Protein AF-X1EGT0-F1 (afdb_monomer_lite)

pLDDT: mean 73.25, std 14.91, range [36.34, 92.44]

Organism: NCBI:txid412755

Foldseek 3Di:
DDDDDPPPPDDDDPDDDDPVVLVVLCPDPVNVVSVCVVPPPCLVCLVVVLVVVLVQQVVQVVVVVVVVVVVVPDDDQDPVSVVVCCVCVPPVNDDPVPPVDDDDPDDDDDDPDPCPRFDSVQDDVVGDTPDPRD

Radius of gyration: 26.93 Å; chains: 1; bounding box: 44×46×89 Å

Secondary structure (DSSP, 8-state):
-------------S-----HHHHHHHH-GGGHHHHHHHT--GGGGHHHHHHHHHHHHHHHHHHHHHHHHHHHTS----HHHHHHHHHHS-TTS--TTGGG-PPPS--------------GGG-BTTB--S-TT-

Structure (mmCIF, N/CA/C/O backbone):
data_AF-X1EGT0-F1
#
_entry.id   AF-X1EGT0-F1
#
loop_
_atom_site.group_PDB
_atom_site.id
_atom_site.type_symbol
_atom_site.label_atom_id
_atom_site.label_alt_id
_atom_site.label_comp_id
_atom_site.label_asym_id
_atom_site.label_entity_id
_atom_site.label_seq_id
_atom_site.pdbx_PDB_ins_code
_atom_site.Cartn_x
_atom_site.Cartn_y
_atom_site.Cartn_z
_atom_site.occupancy
_atom_site.B_iso_or_equiv
_atom_site.auth_seq_id
_atom_site.auth_comp_id
_atom_site.auth_asym_id
_atom_site.auth_atom_id
_atom_site.pdbx_PDB_model_num
ATOM 1 N N . MET A 1 1 ? -17.445 -15.462 -54.581 1.00 36.34 1 MET A N 1
ATOM 2 C CA . MET A 1 1 ? -16.711 -15.613 -53.309 1.00 36.34 1 MET A CA 1
ATOM 3 C C . MET A 1 1 ? -15.570 -14.611 -53.326 1.00 36.34 1 MET A C 1
ATOM 5 O O . MET A 1 1 ? -14.667 -14.775 -54.132 1.00 36.34 1 MET A O 1
ATOM 9 N N . LEU A 1 2 ? -15.664 -13.536 -52.543 1.00 38.38 2 LEU A N 1
ATOM 10 C CA . LEU A 1 2 ? -14.593 -12.550 -52.377 1.00 38.38 2 LEU A CA 1
ATOM 11 C C . LEU A 1 2 ? -14.169 -12.605 -50.910 1.00 38.38 2 LEU A C 1
ATOM 13 O O . LEU A 1 2 ? -14.966 -12.292 -50.029 1.00 38.38 2 LEU A O 1
ATOM 17 N N . ASN A 1 3 ? -12.946 -13.078 -50.673 1.00 46.59 3 ASN A N 1
ATOM 18 C CA . ASN A 1 3 ? -12.313 -13.081 -49.360 1.00 46.59 3 ASN A CA 1
ATOM 19 C C . ASN A 1 3 ? -12.063 -11.631 -48.942 1.00 46.59 3 ASN A C 1
ATOM 21 O O . ASN A 1 3 ? -11.226 -10.950 -49.533 1.00 46.59 3 ASN A O 1
ATOM 25 N N . ALA A 1 4 ? -12.793 -11.167 -47.931 1.00 47.31 4 ALA A N 1
ATOM 26 C CA . ALA A 1 4 ? -12.459 -9.940 -47.233 1.00 47.31 4 ALA A CA 1
ATOM 27 C C . ALA A 1 4 ? -11.178 -10.191 -46.424 1.00 47.31 4 ALA A C 1
ATOM 29 O O . ALA A 1 4 ? -11.155 -11.021 -45.517 1.00 47.31 4 ALA A O 1
ATOM 30 N N . LEU A 1 5 ? -10.102 -9.500 -46.794 1.00 49.81 5 LEU A N 1
ATOM 31 C CA . LEU A 1 5 ? -8.906 -9.369 -45.973 1.00 49.81 5 LEU A CA 1
ATOM 32 C C . LEU A 1 5 ? -9.317 -8.646 -44.684 1.00 49.81 5 LEU A C 1
ATOM 34 O O . LEU A 1 5 ? -9.531 -7.436 -44.696 1.00 49.81 5 LEU A O 1
ATOM 38 N N . SER A 1 6 ? -9.470 -9.398 -43.592 1.00 53.59 6 SER A N 1
ATOM 39 C CA . SER A 1 6 ? -9.573 -8.836 -42.243 1.00 53.59 6 SER A CA 1
ATOM 40 C C . SER A 1 6 ? -8.197 -8.307 -41.855 1.00 53.59 6 SER A C 1
ATOM 42 O O . SER A 1 6 ? -7.401 -8.994 -41.223 1.00 53.59 6 SER A O 1
ATOM 44 N N . THR A 1 7 ? -7.859 -7.114 -42.329 1.00 58.94 7 THR A N 1
ATOM 45 C CA . THR A 1 7 ? -6.779 -6.331 -41.736 1.00 58.94 7 THR A CA 1
ATOM 46 C C . THR A 1 7 ? -7.300 -5.799 -40.412 1.00 58.94 7 THR A C 1
ATOM 48 O O . THR A 1 7 ? -8.089 -4.854 -40.395 1.00 58.94 7 THR A O 1
ATOM 51 N N . ASP A 1 8 ? -6.884 -6.431 -39.318 1.00 59.09 8 ASP A N 1
ATOM 52 C CA . ASP A 1 8 ? -7.091 -5.931 -37.963 1.00 59.09 8 ASP A CA 1
ATOM 53 C C . ASP A 1 8 ? -6.345 -4.596 -37.836 1.00 59.09 8 ASP A C 1
ATOM 55 O O . ASP A 1 8 ? -5.136 -4.540 -37.604 1.00 59.09 8 ASP A O 1
ATOM 59 N N . PHE A 1 9 ? -7.052 -3.493 -38.081 1.00 59.19 9 PHE A N 1
ATOM 60 C CA . PHE A 1 9 ? -6.509 -2.156 -37.889 1.00 59.19 9 PHE A CA 1
ATOM 61 C C . PHE A 1 9 ? -6.320 -1.927 -36.389 1.00 59.19 9 PHE A C 1
ATOM 63 O O . PHE A 1 9 ? -7.275 -1.659 -35.661 1.00 59.19 9 PHE A O 1
ATOM 70 N N . VAL A 1 10 ? -5.075 -2.044 -35.926 1.00 73.44 10 VAL A N 1
ATOM 71 C CA . VAL A 1 10 ? -4.688 -1.674 -34.563 1.00 73.4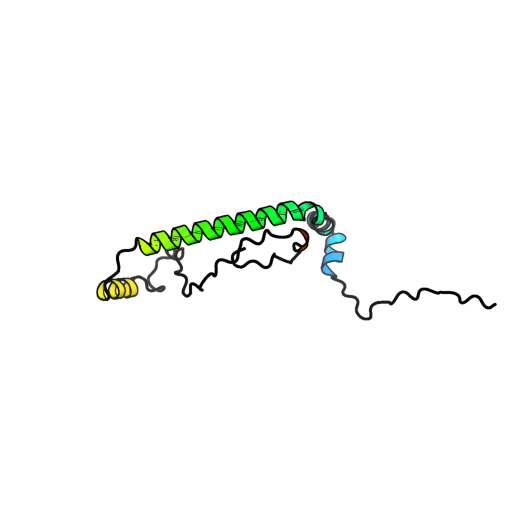4 10 VAL A CA 1
ATOM 72 C C . VAL A 1 10 ? -4.927 -0.173 -34.402 1.00 73.44 10 VAL A C 1
ATOM 74 O O . VAL A 1 10 ? -4.293 0.644 -35.071 1.00 73.44 10 VAL A O 1
ATOM 77 N N . GLN A 1 11 ? -5.870 0.198 -33.537 1.00 76.12 11 GLN A N 1
ATOM 78 C CA . GLN A 1 11 ? -6.129 1.595 -33.214 1.00 76.12 11 GLN A CA 1
ATOM 79 C C . GLN A 1 11 ? -4.904 2.185 -32.506 1.00 76.12 11 GLN A C 1
ATOM 81 O O . GLN A 1 11 ? -4.564 1.785 -31.394 1.00 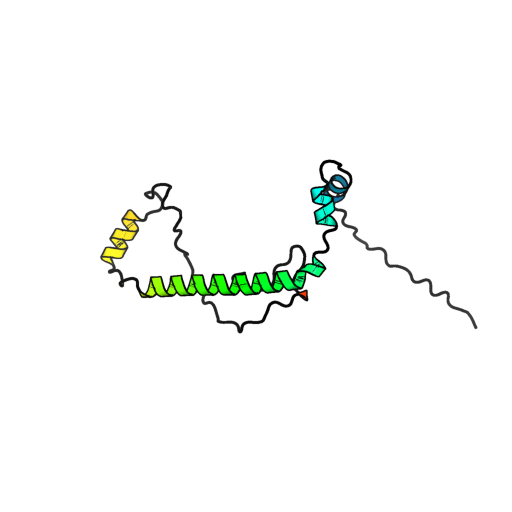76.12 11 GLN A O 1
ATOM 86 N N . ILE A 1 12 ? -4.251 3.150 -33.152 1.00 75.88 12 ILE A N 1
ATOM 87 C CA . ILE 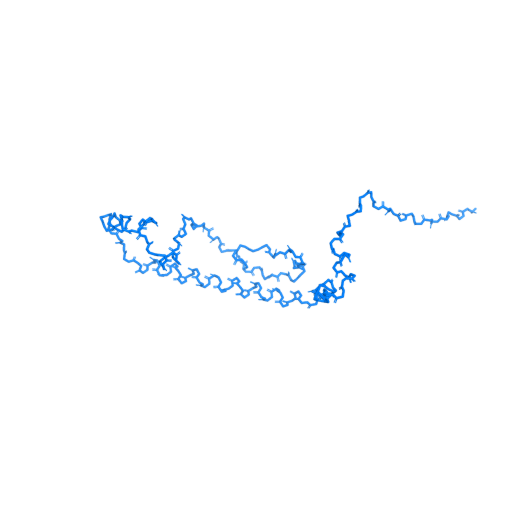A 1 12 ? -3.144 3.903 -32.558 1.00 75.88 12 ILE A CA 1
ATOM 88 C C . ILE A 1 12 ? -3.750 4.949 -31.607 1.00 75.88 12 ILE A C 1
ATOM 90 O O . ILE A 1 12 ? -4.663 5.676 -32.017 1.00 75.88 12 ILE A O 1
ATOM 94 N N . PRO A 1 13 ? -3.301 5.032 -30.342 1.00 74.31 13 PRO A N 1
ATOM 95 C CA . PRO A 1 13 ? -3.845 5.989 -29.388 1.00 74.31 13 PRO A CA 1
ATOM 96 C C . PRO A 1 13 ? -3.587 7.428 -29.849 1.00 74.31 13 PRO A C 1
ATOM 98 O O . PRO A 1 13 ? -2.498 7.769 -30.302 1.00 74.31 13 PRO A O 1
ATOM 101 N N . LEU A 1 14 ? -4.603 8.284 -29.707 1.00 80.06 14 LEU A N 1
ATOM 102 C CA . LEU A 1 14 ? -4.535 9.697 -30.099 1.00 80.06 14 LEU A CA 1
ATOM 103 C C . LEU A 1 14 ? -3.577 10.513 -29.213 1.00 80.06 14 LEU A C 1
ATOM 105 O O . LEU A 1 14 ? -3.027 11.517 -29.657 1.00 80.06 14 LEU A O 1
ATOM 109 N N . ILE A 1 15 ? -3.385 10.089 -27.961 1.00 79.62 15 ILE A N 1
ATOM 110 C CA . ILE A 1 15 ? -2.484 10.714 -26.990 1.00 79.62 15 ILE A CA 1
ATOM 111 C C . ILE A 1 15 ? -1.565 9.623 -26.444 1.00 79.62 15 ILE A C 1
ATOM 113 O O . ILE A 1 15 ? -2.037 8.603 -25.946 1.00 79.62 15 ILE A O 1
ATOM 117 N N . HIS A 1 16 ? -0.259 9.861 -26.535 1.00 76.94 16 HIS A N 1
ATOM 118 C CA . HIS A 1 16 ? 0.786 9.001 -25.993 1.00 76.94 16 HIS A CA 1
ATOM 119 C C . HIS A 1 16 ? 1.563 9.801 -24.947 1.00 76.94 16 HIS A C 1
ATOM 121 O O . HIS A 1 16 ? 2.203 10.800 -25.278 1.00 76.94 16 HIS A O 1
ATOM 127 N N . ILE A 1 17 ? 1.450 9.397 -23.685 1.00 76.25 17 ILE A N 1
ATOM 128 C CA . ILE A 1 17 ? 2.172 10.019 -22.574 1.00 76.25 17 ILE A CA 1
ATOM 129 C C . ILE A 1 17 ? 3.509 9.292 -22.446 1.00 76.25 17 ILE A C 1
ATOM 131 O O . ILE A 1 17 ? 3.541 8.065 -22.412 1.00 76.25 17 ILE A O 1
ATOM 135 N N . VAL A 1 18 ? 4.599 10.059 -22.428 1.00 76.06 18 VAL A N 1
ATOM 136 C CA . VAL A 1 18 ? 5.958 9.546 -22.238 1.00 76.06 18 VAL A CA 1
ATOM 137 C C . VAL A 1 18 ? 6.578 10.279 -21.068 1.00 76.06 18 VAL A C 1
ATOM 139 O O . VAL A 1 18 ? 6.849 11.480 -21.165 1.00 76.06 18 VAL A O 1
ATOM 142 N N . ASP A 1 19 ? 6.848 9.541 -20.003 1.00 83.31 19 ASP A N 1
ATOM 143 C CA . ASP A 1 19 ? 7.560 10.047 -18.841 1.00 83.31 19 ASP A CA 1
ATOM 144 C C . ASP A 1 19 ? 9.061 10.036 -19.152 1.00 83.31 19 ASP A C 1
ATOM 146 O O . ASP A 1 19 ? 9.751 9.024 -19.057 1.00 83.31 19 ASP A O 1
ATOM 150 N N . LYS A 1 20 ? 9.569 11.177 -19.635 1.00 83.69 20 LYS A N 1
ATOM 151 C CA . LYS A 1 20 ? 10.974 11.313 -20.062 1.00 83.69 20 LYS A CA 1
ATOM 152 C C . LYS A 1 20 ? 11.962 11.043 -18.932 1.00 83.69 20 LYS A C 1
ATOM 154 O O . LYS A 1 20 ? 13.057 10.559 -19.201 1.00 83.69 20 LYS A O 1
ATOM 159 N N . ASP A 1 21 ? 11.571 11.356 -17.703 1.00 85.62 21 ASP A N 1
ATOM 160 C CA . ASP A 1 21 ? 12.403 11.141 -16.524 1.00 85.62 21 ASP A CA 1
ATOM 161 C C . ASP A 1 21 ? 12.656 9.645 -16.303 1.00 85.62 21 ASP A C 1
ATOM 163 O O . ASP A 1 21 ? 13.790 9.260 -16.030 1.00 85.62 21 ASP A O 1
ATOM 167 N N . ASP A 1 22 ? 11.658 8.790 -16.545 1.00 87.12 22 ASP A N 1
ATOM 168 C CA . ASP A 1 22 ? 11.804 7.336 -16.442 1.00 87.12 22 ASP A CA 1
ATOM 169 C C . ASP A 1 22 ? 12.814 6.800 -17.462 1.00 87.12 22 ASP A C 1
ATOM 171 O O . ASP A 1 22 ? 13.636 5.949 -17.131 1.00 87.12 22 ASP A O 1
ATOM 175 N N . ILE A 1 23 ? 12.802 7.328 -18.692 1.00 86.69 23 ILE A N 1
ATOM 176 C CA . ILE A 1 23 ? 13.767 6.950 -19.738 1.00 86.69 23 ILE A CA 1
ATOM 177 C C . ILE A 1 23 ? 15.185 7.334 -19.307 1.00 86.69 23 ILE A C 1
ATOM 179 O O . ILE A 1 23 ? 16.096 6.512 -19.363 1.00 86.69 23 ILE A O 1
ATOM 183 N N . ILE A 1 24 ? 15.362 8.568 -18.830 1.00 89.38 24 ILE A N 1
ATOM 184 C CA . ILE A 1 24 ? 16.662 9.068 -18.368 1.00 89.38 24 ILE A CA 1
ATOM 185 C C . ILE A 1 24 ? 17.174 8.231 -17.187 1.00 89.38 24 ILE A C 1
ATOM 187 O O . ILE A 1 24 ? 18.361 7.913 -17.122 1.00 89.38 24 ILE A O 1
ATOM 191 N N . LEU A 1 25 ? 16.291 7.858 -16.258 1.00 89.62 25 LEU A N 1
ATOM 192 C CA . LEU A 1 25 ? 16.641 7.032 -15.106 1.00 89.62 25 LEU A CA 1
ATOM 193 C C . LEU A 1 25 ? 16.949 5.580 -15.495 1.00 89.62 25 LEU A C 1
ATOM 195 O O . LEU A 1 25 ? 17.839 4.988 -14.897 1.00 89.62 25 LEU A O 1
ATOM 199 N N . LEU A 1 26 ? 16.280 5.007 -16.498 1.00 89.94 26 LEU A N 1
ATOM 200 C CA . LEU A 1 26 ? 16.572 3.649 -16.981 1.00 89.94 26 LEU A CA 1
ATOM 201 C C . LEU A 1 26 ? 17.893 3.559 -17.753 1.00 89.94 26 LEU A C 1
ATOM 203 O O . LEU A 1 26 ? 18.551 2.522 -17.716 1.00 89.94 26 LEU A O 1
ATOM 207 N N . GLU A 1 27 ? 18.286 4.627 -18.445 1.00 89.06 27 GLU A N 1
ATOM 208 C CA . GLU A 1 27 ? 19.544 4.689 -19.199 1.00 89.06 27 GLU A CA 1
ATOM 209 C C . GLU A 1 27 ? 20.752 5.075 -18.327 1.00 89.06 27 GLU A C 1
ATOM 211 O O . GLU A 1 27 ? 21.901 4.897 -18.741 1.00 89.06 27 GLU A O 1
ATOM 216 N N . SER A 1 28 ? 20.518 5.597 -17.118 1.00 89.56 28 SER A N 1
ATOM 217 C CA . SER A 1 28 ? 21.582 6.047 -16.224 1.00 89.56 28 SER A CA 1
ATOM 218 C C . SER A 1 28 ? 22.242 4.875 -15.477 1.00 89.56 28 SER A C 1
ATOM 220 O O . SER A 1 28 ? 21.565 4.168 -14.725 1.00 89.56 28 SER A O 1
ATOM 222 N N . PRO A 1 29 ? 23.573 4.695 -15.584 1.00 85.31 29 PRO A N 1
ATOM 223 C CA . PRO A 1 29 ? 24.289 3.641 -14.862 1.00 85.31 29 PRO A CA 1
ATOM 224 C C . PRO A 1 29 ? 24.270 3.843 -13.339 1.00 85.31 29 PRO A C 1
ATOM 226 O O . PRO A 1 29 ? 24.366 2.876 -12.590 1.00 85.31 29 PRO A O 1
ATOM 229 N N . ASP A 1 30 ? 24.083 5.080 -12.868 1.00 90.00 30 ASP A N 1
ATOM 230 C CA . ASP A 1 30 ? 24.018 5.403 -11.437 1.00 90.00 30 ASP A CA 1
ATOM 231 C C . ASP A 1 30 ? 22.617 5.159 -10.832 1.00 90.00 30 ASP A C 1
ATOM 233 O O . ASP A 1 30 ? 22.401 5.349 -9.632 1.00 90.00 30 ASP A O 1
ATOM 237 N N . ALA A 1 31 ? 21.643 4.738 -11.649 1.00 89.12 31 ALA A N 1
ATOM 238 C CA . ALA A 1 31 ? 20.244 4.560 -11.263 1.00 89.12 31 ALA A CA 1
ATOM 239 C C . ALA A 1 31 ? 19.774 3.094 -11.321 1.00 89.12 31 ALA A C 1
ATOM 241 O O . ALA A 1 31 ? 18.595 2.821 -11.545 1.00 89.12 31 ALA A O 1
ATOM 242 N N . GLU A 1 32 ? 20.656 2.127 -11.035 1.00 89.06 32 GLU A N 1
ATOM 243 C CA . GLU A 1 32 ? 20.281 0.700 -10.958 1.00 89.06 32 GLU A CA 1
ATOM 244 C C . GLU A 1 32 ? 19.094 0.437 -10.012 1.00 89.06 32 GLU A C 1
ATOM 246 O O . GLU A 1 32 ? 18.245 -0.412 -10.289 1.00 89.06 32 GLU A O 1
ATOM 251 N N . TRP A 1 33 ? 18.989 1.201 -8.919 1.00 92.44 33 TRP A N 1
ATOM 252 C CA . TRP A 1 33 ? 17.858 1.129 -7.990 1.00 92.44 33 TRP A CA 1
ATOM 253 C C . TRP A 1 33 ? 16.514 1.397 -8.685 1.00 92.44 33 TRP A C 1
ATOM 255 O O . TRP A 1 33 ? 15.518 0.753 -8.355 1.00 92.44 33 TRP A O 1
ATOM 265 N N . PHE A 1 34 ? 16.479 2.311 -9.661 1.00 92.19 34 PHE A N 1
ATOM 266 C CA . PHE A 1 34 ? 15.271 2.640 -10.409 1.00 92.19 34 PHE A CA 1
ATOM 267 C C . PHE A 1 34 ? 14.903 1.503 -11.350 1.00 92.19 34 PHE A C 1
ATOM 269 O O . PHE A 1 34 ? 13.748 1.099 -11.387 1.00 92.19 34 PHE A O 1
ATOM 276 N N . ASN A 1 35 ? 15.889 0.919 -12.033 1.00 90.44 35 ASN A N 1
ATOM 277 C CA . ASN A 1 35 ? 15.670 -0.233 -12.903 1.00 90.44 35 ASN A CA 1
ATOM 278 C C . ASN A 1 35 ? 15.035 -1.416 -12.148 1.00 90.44 35 ASN A C 1
ATOM 280 O O . ASN A 1 35 ? 14.101 -2.048 -12.645 1.00 90.44 35 ASN A O 1
ATOM 284 N N . ILE A 1 36 ? 15.497 -1.673 -10.919 1.00 90.31 36 ILE A N 1
ATOM 285 C CA . ILE A 1 36 ? 14.924 -2.699 -10.038 1.00 90.31 36 ILE A CA 1
ATOM 286 C C . ILE A 1 36 ? 13.470 -2.370 -9.685 1.00 90.31 36 ILE A C 1
ATOM 288 O O . ILE A 1 36 ? 12.620 -3.252 -9.759 1.00 90.31 36 ILE A O 1
ATOM 292 N N . LEU A 1 37 ? 13.170 -1.123 -9.309 1.00 89.12 37 LEU A N 1
ATOM 293 C CA . LEU A 1 37 ? 11.811 -0.708 -8.943 1.00 89.12 37 LEU A CA 1
ATOM 294 C C . LEU A 1 37 ? 10.853 -0.705 -10.139 1.00 89.12 37 LEU A C 1
ATOM 296 O O . LEU A 1 37 ? 9.711 -1.139 -10.003 1.00 89.12 37 LEU A O 1
ATOM 300 N N . TYR A 1 38 ? 11.322 -0.249 -11.299 1.00 89.12 38 TYR A N 1
ATOM 301 C CA . TYR A 1 38 ? 10.545 -0.167 -12.531 1.00 89.12 38 TYR A CA 1
ATOM 302 C C . TYR A 1 38 ? 10.079 -1.554 -12.991 1.00 89.12 38 TYR A C 1
ATOM 304 O O . TYR A 1 38 ? 8.926 -1.734 -13.375 1.00 89.12 38 TYR A O 1
ATOM 312 N N . HIS A 1 39 ? 10.949 -2.561 -12.866 1.00 90.94 39 HIS A N 1
ATOM 313 C CA . HIS A 1 39 ? 10.655 -3.951 -13.230 1.00 90.94 39 HIS A CA 1
ATOM 314 C C . HIS A 1 39 ? 10.214 -4.824 -12.048 1.00 90.94 39 HIS A C 1
ATOM 316 O O . HIS A 1 39 ? 10.099 -6.043 -12.189 1.00 90.94 39 HIS A O 1
ATOM 322 N N . PHE A 1 40 ? 9.978 -4.235 -10.876 1.00 89.69 40 PHE A N 1
ATOM 323 C CA . PHE A 1 40 ? 9.627 -4.994 -9.683 1.00 89.69 40 PHE A CA 1
ATOM 324 C C . PHE A 1 40 ? 8.276 -5.714 -9.877 1.00 89.69 40 PHE A C 1
ATOM 326 O O . PHE A 1 40 ? 7.278 -5.046 -10.173 1.00 89.69 40 PHE A O 1
ATOM 333 N N . PRO A 1 41 ? 8.189 -7.046 -9.671 1.00 91.31 41 PRO A N 1
ATOM 334 C CA . PRO A 1 41 ? 6.969 -7.826 -9.897 1.00 91.31 41 PRO A CA 1
ATOM 335 C C . PRO A 1 41 ? 5.977 -7.671 -8.733 1.00 91.31 41 PRO A C 1
ATOM 337 O O . PRO A 1 41 ? 5.595 -8.625 -8.057 1.00 91.31 41 PRO A O 1
ATOM 340 N N . TRP A 1 42 ? 5.543 -6.439 -8.474 1.00 89.12 42 TRP A N 1
ATOM 341 C CA . TRP A 1 42 ? 4.675 -6.077 -7.351 1.00 89.12 42 TRP A CA 1
ATOM 342 C C . TRP A 1 42 ? 3.351 -6.853 -7.318 1.00 89.12 42 TRP A C 1
ATOM 344 O O . TRP A 1 42 ? 2.758 -7.018 -6.251 1.00 89.12 42 TRP A O 1
ATOM 354 N N . GLN A 1 43 ? 2.877 -7.336 -8.468 1.00 90.75 43 GLN A N 1
ATOM 355 C CA . GLN A 1 43 ? 1.653 -8.122 -8.593 1.00 90.75 43 GLN A CA 1
ATOM 356 C C . GLN A 1 43 ? 1.724 -9.414 -7.770 1.00 90.75 43 GLN A C 1
ATOM 358 O O . GLN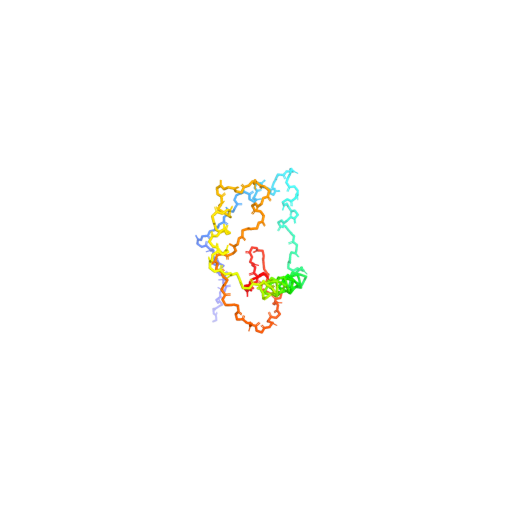 A 1 43 ? 0.725 -9.802 -7.166 1.00 90.75 43 GLN A O 1
ATOM 363 N N . GLU A 1 44 ? 2.904 -10.031 -7.685 1.00 92.31 44 GLU A N 1
ATOM 364 C CA . GLU A 1 44 ? 3.137 -11.244 -6.891 1.00 92.31 44 GLU A CA 1
ATOM 365 C C . GLU A 1 44 ? 3.015 -10.979 -5.384 1.00 92.31 44 GLU A C 1
ATOM 367 O O . GLU A 1 44 ? 2.714 -11.882 -4.604 1.00 92.31 44 GLU A O 1
ATOM 372 N N . TYR A 1 45 ? 3.170 -9.718 -4.971 1.00 90.62 45 TYR A N 1
ATOM 373 C CA . TYR A 1 45 ? 3.130 -9.296 -3.57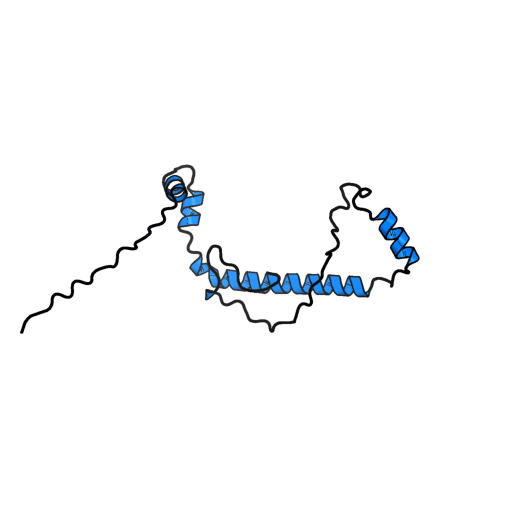4 1.00 90.62 45 TYR A CA 1
ATOM 374 C C . TYR A 1 45 ? 1.773 -8.740 -3.131 1.00 90.62 45 TYR A C 1
ATOM 376 O O . TYR A 1 45 ? 1.627 -8.319 -1.981 1.00 90.62 45 TYR A O 1
ATOM 384 N N . ARG A 1 46 ? 0.751 -8.750 -3.997 1.00 89.56 46 ARG A N 1
ATOM 385 C CA . ARG A 1 46 ? -0.584 -8.215 -3.669 1.00 89.56 46 ARG A CA 1
ATOM 386 C C . ARG A 1 46 ? -1.225 -8.899 -2.463 1.00 89.56 46 ARG A C 1
ATOM 388 O O . ARG A 1 46 ? -1.873 -8.232 -1.662 1.00 89.56 46 ARG A O 1
ATOM 395 N N . SER A 1 47 ? -1.033 -10.208 -2.308 1.00 90.25 47 SER A N 1
ATOM 396 C CA . SER A 1 47 ? -1.537 -10.965 -1.154 1.00 90.25 47 SER A CA 1
ATOM 397 C C . SER A 1 47 ? -0.933 -10.459 0.158 1.00 90.25 47 SER A C 1
ATOM 399 O O . SER A 1 47 ? -1.670 -10.137 1.088 1.00 90.25 47 SER A O 1
ATOM 401 N N . PHE A 1 48 ? 0.390 -10.295 0.199 1.00 90.81 48 PHE A N 1
ATOM 402 C CA . PHE A 1 48 ? 1.099 -9.731 1.348 1.00 90.81 48 PHE A CA 1
ATOM 403 C C . PHE A 1 48 ? 0.692 -8.280 1.614 1.00 90.81 48 PHE A C 1
ATOM 405 O O . PHE A 1 48 ? 0.512 -7.890 2.765 1.00 90.81 48 PHE A O 1
ATOM 412 N N . GLY A 1 49 ? 0.486 -7.488 0.558 1.00 88.44 49 GLY A N 1
ATOM 413 C CA . GLY A 1 49 ? -0.047 -6.133 0.676 1.00 88.44 49 GLY A CA 1
ATOM 414 C C . GLY A 1 49 ? -1.426 -6.111 1.338 1.00 88.44 49 GLY A C 1
ATOM 415 O O . GLY A 1 49 ? -1.664 -5.316 2.243 1.00 88.44 49 GLY A O 1
ATOM 416 N N . ALA A 1 50 ? -2.326 -7.015 0.944 1.00 89.00 50 ALA A N 1
ATOM 417 C CA . ALA A 1 50 ? -3.657 -7.109 1.538 1.00 89.00 50 ALA A CA 1
ATOM 418 C C . ALA A 1 50 ? -3.593 -7.483 3.025 1.00 89.00 50 ALA A C 1
ATOM 420 O O . ALA A 1 50 ? -4.274 -6.867 3.845 1.00 89.00 50 ALA A O 1
ATOM 421 N N . GLU A 1 51 ? -2.729 -8.435 3.388 1.00 89.88 51 GLU A N 1
ATOM 422 C CA . GLU A 1 51 ? -2.489 -8.805 4.786 1.00 89.88 51 GLU A CA 1
ATOM 423 C C . GLU A 1 51 ? -1.912 -7.648 5.604 1.00 89.88 51 GLU A C 1
ATOM 425 O O . GLU A 1 51 ? -2.332 -7.427 6.743 1.00 89.88 51 GLU A O 1
ATOM 430 N N . TYR A 1 52 ? -0.986 -6.886 5.019 1.00 90.44 52 TYR A N 1
ATOM 431 C CA . TYR A 1 52 ? -0.421 -5.695 5.638 1.00 90.44 52 TYR A CA 1
ATOM 432 C C . TYR A 1 52 ? -1.503 -4.658 5.948 1.00 90.44 52 TYR A C 1
ATOM 434 O O . TYR A 1 52 ? -1.599 -4.210 7.091 1.00 90.44 52 TYR A O 1
ATOM 442 N N . TYR A 1 53 ? -2.352 -4.317 4.976 1.00 87.56 53 TYR A N 1
ATOM 443 C CA . TYR A 1 53 ? -3.427 -3.345 5.187 1.00 87.56 53 TYR A CA 1
ATOM 444 C C . TYR A 1 53 ? -4.472 -3.852 6.192 1.00 87.56 53 TYR A C 1
ATOM 446 O O . TYR A 1 53 ? -4.899 -3.110 7.074 1.00 87.56 53 TYR A O 1
ATOM 454 N N . ASP A 1 54 ? -4.818 -5.143 6.165 1.00 87.56 54 ASP A N 1
ATOM 455 C CA . ASP A 1 54 ? -5.690 -5.734 7.186 1.00 87.56 54 ASP A CA 1
ATOM 456 C C . ASP A 1 54 ? -5.073 -5.656 8.600 1.00 87.56 54 ASP A C 1
ATOM 458 O O . ASP A 1 54 ? -5.789 -5.450 9.588 1.00 87.56 54 ASP A O 1
ATOM 462 N N . ALA A 1 55 ? -3.756 -5.837 8.731 1.00 88.50 55 ALA A N 1
ATOM 463 C CA . ALA A 1 55 ? -3.048 -5.713 10.003 1.00 88.50 55 ALA A CA 1
ATOM 464 C C . ALA A 1 55 ? -2.952 -4.253 10.472 1.00 88.50 55 ALA A C 1
ATOM 466 O O . ALA A 1 55 ? -3.172 -3.980 11.657 1.00 88.50 55 ALA A O 1
ATOM 467 N N . LEU A 1 56 ? -2.673 -3.327 9.553 1.00 87.31 56 LEU A N 1
ATOM 468 C CA . LEU A 1 56 ? -2.602 -1.891 9.812 1.00 87.31 56 LEU A CA 1
ATOM 469 C C . LEU A 1 56 ? -3.941 -1.369 10.334 1.00 87.31 56 LEU A C 1
ATOM 471 O O . LEU A 1 56 ? -3.988 -0.731 11.388 1.00 87.31 56 LEU A O 1
ATOM 475 N N . TYR A 1 57 ? -5.033 -1.760 9.680 1.00 85.31 57 TYR A N 1
ATOM 476 C CA . TYR A 1 57 ? -6.382 -1.439 10.118 1.00 85.31 57 TYR A CA 1
ATOM 477 C C . TYR A 1 57 ? -6.648 -1.916 11.554 1.00 85.31 57 TYR A C 1
ATOM 479 O O . TYR A 1 57 ? -7.121 -1.154 12.406 1.00 85.31 57 TYR A O 1
ATOM 487 N N . LYS A 1 58 ? -6.310 -3.178 11.867 1.00 85.75 58 LYS A N 1
ATOM 488 C CA . LYS A 1 58 ? -6.476 -3.740 13.222 1.00 85.75 58 LYS A CA 1
ATOM 489 C C . LYS A 1 58 ? -5.645 -2.981 14.252 1.00 85.75 58 LYS A C 1
ATOM 491 O O . LYS A 1 58 ? -6.121 -2.752 15.364 1.00 85.75 58 LYS A O 1
ATOM 496 N N . PHE A 1 59 ? -4.416 -2.609 13.908 1.00 87.12 59 PHE A N 1
ATOM 497 C CA . PHE A 1 59 ? -3.543 -1.835 14.784 1.00 87.12 59 PHE A CA 1
ATOM 498 C C . PHE A 1 59 ? -4.135 -0.450 15.081 1.00 87.12 59 PHE A C 1
ATOM 500 O O . PHE A 1 59 ? -4.251 -0.073 16.251 1.00 87.12 59 PHE A O 1
ATOM 507 N N . ASN A 1 60 ? -4.586 0.265 14.050 1.00 85.38 60 ASN A N 1
ATOM 508 C CA . ASN A 1 60 ? -5.175 1.597 14.185 1.00 85.38 60 ASN A CA 1
ATOM 509 C C . ASN A 1 60 ? -6.487 1.565 14.979 1.00 85.38 60 ASN A C 1
ATOM 511 O O . ASN A 1 60 ? -6.674 2.369 15.893 1.00 85.38 60 ASN A O 1
ATOM 515 N N . SER A 1 61 ? -7.333 0.563 14.731 1.00 83.44 61 SER A N 1
ATOM 516 C CA . SER A 1 61 ? -8.573 0.341 15.487 1.00 83.44 61 SER A CA 1
ATOM 517 C C . SER A 1 61 ? -8.306 0.135 16.984 1.00 83.44 61 SER A C 1
ATOM 519 O O . SER A 1 61 ? -8.947 0.763 17.828 1.00 83.44 61 SER A O 1
ATOM 521 N N . ARG A 1 62 ? -7.308 -0.692 17.339 1.00 83.56 62 ARG A N 1
ATOM 522 C CA . ARG A 1 62 ? -6.911 -0.909 18.744 1.00 83.56 62 ARG A CA 1
ATOM 523 C C . ARG A 1 62 ? -6.377 0.367 19.384 1.00 83.56 62 ARG A C 1
ATOM 525 O O . ARG A 1 62 ? -6.784 0.711 20.490 1.00 83.56 62 ARG A O 1
ATOM 532 N N . LYS A 1 63 ? -5.499 1.097 18.687 1.00 82.12 63 LYS A N 1
ATOM 533 C CA . LYS A 1 63 ? -4.954 2.372 19.176 1.00 82.12 63 LYS A CA 1
ATOM 534 C C . LYS A 1 63 ? -6.048 3.387 19.460 1.00 82.12 63 LYS A C 1
ATOM 536 O O . LYS A 1 63 ? -5.973 4.107 20.454 1.00 82.12 63 LYS A O 1
ATOM 541 N N . GLN A 1 64 ? -7.070 3.430 18.620 1.00 77.44 64 GLN A N 1
ATOM 542 C CA . GLN A 1 64 ? -8.195 4.317 18.835 1.00 77.44 64 GLN A CA 1
ATOM 543 C C . GLN A 1 64 ? -9.050 3.889 20.029 1.00 77.44 64 GLN A C 1
ATOM 545 O O . GLN A 1 64 ? -9.404 4.736 20.846 1.00 77.44 64 GLN A O 1
ATOM 550 N N . GLN A 1 65 ? -9.333 2.595 20.188 1.00 78.81 65 GLN A N 1
ATOM 551 C CA . GLN A 1 65 ? -10.030 2.085 21.374 1.00 78.81 65 GLN A CA 1
ATOM 552 C C . GLN A 1 65 ? -9.256 2.399 22.663 1.00 78.81 65 GLN A C 1
ATOM 554 O O . GLN A 1 65 ? -9.852 2.853 23.637 1.00 78.81 65 GLN A O 1
ATOM 559 N N . GLU A 1 66 ? -7.927 2.254 22.664 1.00 80.44 66 GLU A N 1
ATOM 560 C CA . GLU A 1 66 ? -7.073 2.669 23.784 1.00 80.44 66 GLU A CA 1
ATOM 561 C C . GLU A 1 66 ? -7.208 4.168 24.089 1.00 80.44 66 GLU A C 1
ATOM 563 O O . GLU A 1 66 ? -7.255 4.556 25.256 1.00 80.44 66 GLU A O 1
ATOM 568 N N . GLN A 1 67 ? -7.266 5.023 23.065 1.00 74.88 67 GLN A N 1
ATOM 569 C CA . GLN A 1 67 ? -7.455 6.464 23.247 1.00 74.88 67 GLN A CA 1
ATOM 570 C C . GLN A 1 67 ? -8.843 6.798 23.797 1.00 74.88 67 GLN A C 1
ATOM 572 O O . GLN A 1 67 ? -8.939 7.606 24.717 1.00 74.88 67 GLN A O 1
ATOM 577 N N . ILE A 1 68 ? -9.897 6.157 23.285 1.00 74.69 68 ILE A N 1
ATOM 578 C CA . ILE A 1 68 ? -11.270 6.331 23.776 1.00 74.69 68 ILE A CA 1
ATOM 579 C C . ILE A 1 68 ? -11.367 5.884 25.236 1.00 74.69 68 ILE A C 1
ATOM 581 O O . ILE A 1 68 ? -11.932 6.601 26.056 1.00 74.69 68 ILE A O 1
ATOM 585 N N . ASN A 1 69 ? -10.773 4.744 25.595 1.00 71.19 69 ASN A N 1
ATOM 586 C CA . ASN A 1 69 ? -10.759 4.264 26.977 1.00 71.19 69 ASN A CA 1
ATOM 587 C C . ASN A 1 69 ? -9.991 5.228 27.893 1.00 71.19 69 ASN A C 1
ATOM 589 O O . ASN A 1 69 ? -10.514 5.634 28.923 1.00 71.19 69 ASN A O 1
ATOM 593 N N . LYS A 1 70 ? -8.820 5.718 27.462 1.00 69.88 70 LYS A N 1
ATOM 594 C CA . LYS A 1 70 ? -8.073 6.761 28.188 1.00 69.88 70 LYS A CA 1
ATOM 595 C C . LYS A 1 70 ? -8.845 8.073 28.331 1.00 69.88 70 LYS A C 1
ATOM 597 O O . LYS A 1 70 ? -8.614 8.797 29.290 1.00 69.88 70 LYS A O 1
ATOM 602 N N . GLN A 1 71 ? -9.704 8.421 27.373 1.00 62.97 71 GLN A N 1
ATOM 603 C CA . GLN A 1 71 ? -10.574 9.596 27.462 1.00 62.97 71 GLN A CA 1
ATOM 604 C C . GLN A 1 71 ? -11.776 9.357 28.382 1.00 62.97 71 GLN A C 1
ATOM 606 O O . GLN A 1 71 ? -12.170 10.284 29.077 1.00 62.97 71 GLN A O 1
ATOM 611 N N . LYS A 1 72 ? -12.330 8.140 28.434 1.00 59.56 72 LYS A N 1
ATOM 612 C CA . LYS A 1 72 ? -13.389 7.765 29.389 1.00 59.56 72 LYS A CA 1
ATOM 613 C C . LYS A 1 72 ? -12.887 7.740 30.835 1.00 59.56 72 LYS A C 1
ATOM 615 O O . LYS A 1 72 ? -13.632 8.120 31.729 1.00 59.56 72 LYS A O 1
ATOM 620 N N . ASP A 1 73 ? -11.628 7.359 31.042 1.00 57.94 73 ASP A N 1
ATOM 621 C CA . ASP A 1 73 ? -10.960 7.390 32.351 1.00 57.94 73 ASP A CA 1
ATOM 622 C C . ASP A 1 73 ? -10.480 8.796 32.757 1.00 57.94 73 ASP A C 1
ATOM 624 O O . ASP A 1 73 ? -9.979 8.988 33.868 1.00 57.94 73 ASP A O 1
ATOM 628 N N . LYS A 1 74 ? -10.622 9.808 31.886 1.00 58.75 74 LYS A N 1
ATOM 629 C CA . LYS A 1 74 ? -10.387 11.193 32.300 1.00 58.75 74 LYS A CA 1
ATOM 630 C C . LYS A 1 74 ? -11.545 11.644 33.177 1.00 58.75 74 LYS A C 1
ATOM 632 O O . LYS A 1 74 ? -12.687 11.730 32.734 1.00 58.75 74 LYS A O 1
ATOM 637 N N . VAL A 1 75 ? -11.200 11.978 34.417 1.00 61.88 75 VAL A N 1
ATOM 638 C CA . VAL A 1 75 ? -12.042 12.739 35.341 1.00 61.88 75 VAL A CA 1
ATOM 639 C C . VAL A 1 75 ? -12.667 13.910 34.583 1.00 61.88 75 VAL A C 1
ATOM 641 O O . VAL A 1 75 ? -11.966 14.629 33.868 1.00 61.88 75 VAL A O 1
ATOM 644 N N . VAL A 1 76 ? -13.987 14.064 34.708 1.00 65.56 76 VAL A N 1
ATOM 645 C CA . VAL A 1 76 ? -14.730 15.182 34.118 1.00 65.56 76 VAL A CA 1
ATOM 646 C C . VAL A 1 76 ? -14.141 16.471 34.682 1.00 65.56 76 VAL A C 1
ATOM 648 O O . VAL A 1 76 ? -14.341 16.775 35.854 1.00 65.56 76 VAL A O 1
ATOM 651 N N . GLU A 1 77 ? -13.375 17.191 33.861 1.00 65.56 77 GLU A N 1
ATOM 652 C CA . GLU A 1 77 ? -12.793 18.469 34.264 1.00 65.56 77 GLU A CA 1
ATOM 653 C C . GLU A 1 77 ? -13.911 19.492 34.485 1.00 65.56 77 GLU A C 1
ATOM 655 O O . GLU A 1 77 ? -14.849 19.622 33.691 1.00 65.56 77 GLU A O 1
ATOM 660 N N . THR A 1 78 ? -13.823 20.227 35.587 1.00 77.81 78 THR A N 1
ATOM 661 C CA . THR A 1 78 ? -14.761 21.304 35.896 1.00 77.81 78 THR A CA 1
ATOM 662 C C . THR A 1 78 ? -14.491 22.493 34.968 1.00 77.81 78 THR A C 1
ATOM 664 O O . THR A 1 78 ? -13.369 22.696 34.506 1.00 77.81 78 THR A O 1
ATOM 667 N N . LYS A 1 79 ? -15.493 23.342 34.701 1.00 77.50 79 LYS A N 1
ATOM 668 C CA . LYS A 1 79 ? -15.342 24.500 33.793 1.00 77.50 79 LYS A CA 1
ATOM 669 C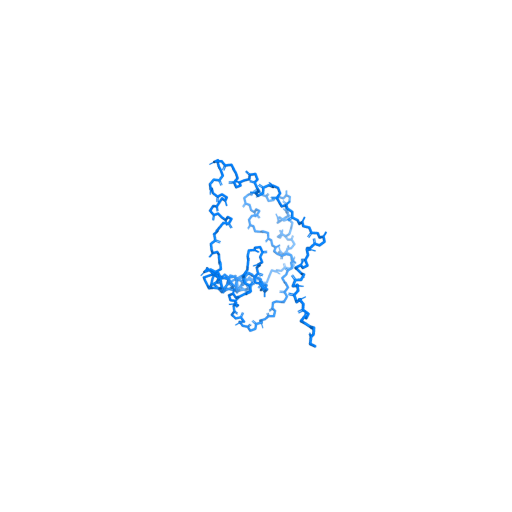 C . LYS A 1 79 ? -14.166 25.416 34.170 1.00 77.50 79 LYS A C 1
ATOM 671 O O . LYS A 1 79 ? -13.494 25.946 33.285 1.00 77.50 79 LYS A O 1
ATOM 676 N N . ASP A 1 80 ? -13.913 25.586 35.465 1.00 76.19 80 ASP A N 1
ATOM 677 C CA . ASP A 1 80 ? -12.804 26.402 35.964 1.00 76.19 80 ASP A CA 1
ATOM 678 C C . ASP A 1 80 ? -11.442 25.723 35.757 1.00 76.19 80 ASP A C 1
ATOM 680 O O . ASP A 1 80 ? -10.483 26.382 35.357 1.00 76.19 80 ASP A O 1
ATOM 684 N N . GLU A 1 81 ? -11.368 24.400 35.912 1.00 78.69 81 GLU A N 1
ATOM 685 C CA . GLU A 1 81 ? -10.165 23.609 35.620 1.00 78.69 81 GLU A CA 1
ATOM 686 C C . GLU A 1 81 ? -9.847 23.622 34.121 1.00 78.69 81 GLU A C 1
ATOM 688 O O . GLU A 1 81 ? -8.700 23.849 33.737 1.00 78.69 81 GLU A O 1
ATOM 693 N N . ALA A 1 82 ? -10.867 23.501 33.264 1.00 74.88 82 ALA A N 1
ATOM 694 C CA . ALA A 1 82 ? -10.718 23.627 31.816 1.00 74.88 82 ALA A CA 1
ATOM 695 C C . ALA A 1 82 ? -10.215 25.024 31.414 1.00 74.88 82 ALA A C 1
ATOM 697 O O . ALA A 1 82 ? -9.368 25.157 30.529 1.00 74.88 82 ALA A O 1
ATOM 698 N N . LYS A 1 83 ? -10.699 26.082 32.082 1.00 78.38 83 LYS A N 1
ATOM 699 C CA . LYS A 1 83 ? -10.258 27.463 31.837 1.00 78.38 83 LYS A CA 1
ATOM 700 C C . LYS A 1 83 ? -8.788 27.655 32.206 1.00 78.38 83 LYS A C 1
ATOM 702 O O . LYS A 1 83 ? -8.045 28.244 31.423 1.00 78.38 83 LYS A O 1
ATOM 707 N N . ILE A 1 84 ? -8.375 27.148 33.369 1.00 77.50 84 ILE A N 1
ATOM 708 C CA . ILE A 1 84 ? -6.979 27.169 33.821 1.00 77.50 84 ILE A CA 1
ATOM 709 C C . ILE A 1 84 ? -6.109 26.394 32.832 1.00 77.50 84 ILE A C 1
ATOM 711 O O . ILE A 1 84 ? -5.124 26.938 32.342 1.00 77.50 84 ILE A O 1
ATOM 715 N N . ARG A 1 85 ? -6.513 25.176 32.454 1.00 77.31 85 ARG A N 1
ATOM 716 C CA . ARG A 1 85 ? -5.795 24.376 31.462 1.00 77.31 85 ARG A CA 1
ATOM 717 C C . ARG A 1 85 ? -5.623 25.142 30.154 1.00 77.31 85 ARG A C 1
ATOM 719 O O . ARG A 1 85 ? -4.493 25.313 29.734 1.00 77.31 85 ARG A O 1
ATOM 726 N N . LEU A 1 86 ? -6.688 25.683 29.558 1.00 74.81 86 LEU A N 1
ATOM 727 C CA . LEU A 1 86 ? -6.623 26.426 28.287 1.00 74.81 86 LEU A CA 1
ATOM 728 C C . LEU A 1 86 ? -5.733 27.680 28.337 1.00 74.81 86 LEU A C 1
ATOM 730 O O . LEU A 1 86 ? -5.099 28.012 27.337 1.00 74.81 86 LEU A O 1
ATOM 734 N N . LEU A 1 87 ? -5.675 28.372 29.479 1.00 74.56 87 LEU A N 1
ATOM 735 C CA . LEU A 1 87 ? -4.792 29.528 29.674 1.00 74.56 87 LEU A CA 1
ATOM 736 C C . LEU A 1 87 ? -3.307 29.142 29.590 1.00 74.56 87 LEU A C 1
ATOM 738 O O . LEU A 1 87 ? -2.515 29.918 29.050 1.00 74.56 87 LEU A O 1
ATOM 742 N N . PHE A 1 88 ? -2.948 27.952 30.082 1.00 69.75 88 PHE A N 1
ATOM 743 C CA . PHE A 1 88 ? -1.567 27.459 30.134 1.00 69.75 88 PHE A CA 1
ATOM 744 C C . PHE A 1 88 ? -1.202 26.492 28.987 1.00 69.75 88 PHE A C 1
ATOM 746 O O . PHE A 1 88 ? -0.044 26.439 28.599 1.00 69.75 88 PHE A O 1
ATOM 753 N N . ASP A 1 89 ? -2.176 25.809 28.373 1.00 63.66 89 ASP A N 1
ATOM 754 C CA . ASP A 1 89 ? -2.016 24.915 27.207 1.00 63.66 89 ASP A CA 1
ATOM 755 C C . ASP A 1 89 ? -1.905 25.678 25.872 1.00 63.66 89 ASP A C 1
ATOM 757 O O . ASP A 1 89 ? -1.837 25.053 24.807 1.00 63.66 89 ASP A O 1
ATOM 761 N N . ARG A 1 90 ? -1.945 27.018 25.886 1.00 62.84 90 ARG A N 1
ATOM 762 C CA . ARG A 1 90 ? -1.873 27.818 24.658 1.00 62.84 90 ARG A CA 1
ATOM 763 C C . ARG A 1 90 ? -0.605 27.466 23.879 1.00 62.84 90 ARG A C 1
ATOM 765 O O . ARG A 1 90 ? 0.491 27.435 24.430 1.00 62.84 90 ARG A O 1
ATOM 772 N N . THR A 1 91 ? -0.758 27.241 22.579 1.00 54.16 91 THR A N 1
ATOM 773 C CA . THR A 1 91 ? 0.316 26.826 21.660 1.00 54.16 91 THR A CA 1
ATOM 774 C C . THR A 1 91 ? 1.516 27.772 21.651 1.00 54.16 91 THR A C 1
ATOM 776 O O . THR A 1 91 ? 2.614 27.351 21.326 1.00 54.16 91 THR A O 1
ATOM 779 N N . THR A 1 92 ? 1.336 29.030 22.057 1.00 58.66 92 THR A N 1
ATOM 780 C CA . THR A 1 92 ? 2.407 30.031 22.163 1.00 58.66 92 THR A CA 1
ATOM 781 C C . THR A 1 92 ? 3.213 29.974 23.466 1.00 58.66 92 THR A C 1
ATOM 783 O O . THR A 1 92 ? 4.163 30.738 23.608 1.00 58.66 92 THR A O 1
ATOM 786 N N . MET A 1 93 ? 2.835 29.125 24.429 1.00 55.56 93 MET A N 1
ATOM 787 C CA . MET A 1 93 ? 3.547 28.926 25.704 1.00 55.56 93 MET A CA 1
ATOM 788 C C . MET A 1 93 ? 4.160 27.535 25.866 1.00 55.56 93 MET A C 1
ATOM 790 O O . MET A 1 93 ? 4.785 27.288 26.892 1.00 55.56 93 MET A O 1
ATOM 794 N N . LYS A 1 94 ? 3.977 26.629 24.903 1.00 55.44 94 LYS A N 1
ATOM 795 C CA . LYS A 1 94 ? 4.559 25.291 24.996 1.00 55.44 94 LYS A CA 1
ATOM 796 C C . LYS A 1 94 ? 6.015 25.333 24.567 1.00 55.44 94 LYS A C 1
ATOM 798 O O . LYS A 1 94 ? 6.322 25.778 23.463 1.00 55.44 94 LYS A O 1
ATOM 803 N N . ASP A 1 95 ? 6.892 24.848 25.437 1.00 59.00 95 ASP A N 1
ATOM 804 C CA . ASP A 1 95 ? 8.263 24.543 25.059 1.00 59.00 95 ASP A CA 1
ATOM 805 C C . ASP A 1 95 ? 8.250 23.438 23.988 1.00 59.00 95 ASP A C 1
ATOM 807 O O . ASP A 1 95 ? 7.399 22.543 23.994 1.00 59.00 95 ASP A O 1
ATOM 811 N N . ILE A 1 96 ? 9.200 23.522 23.055 1.00 56.97 96 ILE A N 1
ATOM 812 C CA . ILE A 1 96 ? 9.283 22.783 21.777 1.00 56.97 96 ILE A CA 1
ATOM 813 C C . ILE A 1 96 ? 9.173 21.243 21.936 1.00 56.97 96 ILE A C 1
ATOM 815 O O . ILE A 1 96 ? 8.880 20.524 20.984 1.00 56.97 96 ILE A O 1
ATOM 819 N N . GLU A 1 97 ? 9.335 20.704 23.146 1.00 53.00 97 GLU A N 1
ATOM 820 C CA . GLU A 1 97 ? 9.219 19.269 23.437 1.00 53.00 97 GLU A CA 1
ATOM 821 C C . GLU A 1 97 ? 7.765 18.763 23.593 1.00 53.00 97 GLU A C 1
ATOM 823 O O . GLU A 1 97 ? 7.499 17.576 23.369 1.00 53.00 97 GLU A O 1
ATOM 828 N N . GLU A 1 98 ? 6.796 19.634 23.911 1.00 51.81 98 GLU A N 1
ATOM 829 C CA . GLU A 1 98 ? 5.386 19.261 24.139 1.00 51.81 98 GLU A CA 1
ATOM 830 C C . GLU A 1 98 ? 4.501 19.279 22.879 1.00 51.81 98 GLU A C 1
ATOM 832 O O . GLU A 1 98 ? 3.346 18.835 22.921 1.00 51.81 98 GLU A O 1
ATOM 837 N N . GLU A 1 99 ? 5.036 19.706 21.730 1.00 50.94 99 GLU A N 1
ATOM 838 C CA . GLU A 1 99 ? 4.334 19.697 20.433 1.00 50.94 99 GLU A CA 1
ATOM 839 C C . GLU A 1 99 ? 3.873 18.290 19.998 1.00 50.94 99 GLU A C 1
ATOM 841 O O . GLU A 1 99 ? 2.988 18.145 19.155 1.00 50.94 99 GLU A O 1
ATOM 846 N N . LYS A 1 100 ? 4.396 17.227 20.625 1.00 50.94 100 LYS A N 1
ATOM 847 C CA . LYS A 1 100 ? 4.053 15.824 20.331 1.00 50.94 100 LYS A CA 1
ATOM 848 C C . LYS A 1 100 ? 2.627 15.394 20.706 1.00 50.94 100 LYS A C 1
ATOM 850 O O . LYS A 1 100 ? 2.256 14.258 20.416 1.00 50.94 100 LYS A O 1
ATOM 855 N N . LYS A 1 101 ? 1.811 16.246 21.336 1.00 53.22 101 LYS A N 1
ATOM 856 C CA . LYS A 1 101 ? 0.394 15.955 21.635 1.00 53.22 101 LYS A CA 1
ATOM 857 C C . LYS A 1 101 ? -0.528 16.997 21.007 1.00 53.22 101 LYS A C 1
ATOM 859 O O . LYS A 1 101 ? -1.219 17.731 21.712 1.00 53.22 101 LYS A O 1
ATOM 864 N N . SER A 1 102 ? -0.563 17.071 19.682 1.00 50.72 102 SER A N 1
ATOM 865 C CA . SER A 1 102 ? -1.642 17.790 19.007 1.00 50.72 102 SER A CA 1
ATOM 866 C C . SER A 1 102 ? -2.977 17.089 19.305 1.00 50.72 102 SER A C 1
ATOM 868 O O . SER A 1 102 ? -3.185 15.917 18.991 1.00 50.72 102 SER A O 1
ATOM 870 N N . ASN A 1 103 ? -3.879 17.797 19.990 1.00 56.28 103 ASN A N 1
ATOM 871 C CA . ASN A 1 103 ? -5.242 17.325 20.217 1.00 56.28 103 ASN A CA 1
ATOM 872 C C . ASN A 1 103 ? -5.991 17.348 18.880 1.00 56.28 103 ASN A C 1
ATOM 874 O O . ASN A 1 103 ? -6.085 18.388 18.230 1.00 56.28 103 ASN A O 1
ATOM 878 N N . ILE A 1 104 ? -6.529 16.199 18.481 1.00 54.34 104 ILE A N 1
ATOM 879 C CA . ILE A 1 104 ? -7.367 16.056 17.290 1.00 54.34 104 ILE A CA 1
ATOM 880 C C . ILE A 1 104 ? -8.613 16.940 17.472 1.00 54.34 104 ILE A C 1
ATOM 882 O O . ILE A 1 104 ? -9.374 16.757 18.418 1.00 54.34 104 ILE A O 1
ATOM 886 N N . ILE A 1 105 ? -8.798 17.920 16.580 1.00 57.09 105 ILE A N 1
ATOM 887 C CA . ILE A 1 105 ? -9.851 18.954 16.667 1.00 57.09 105 ILE A CA 1
ATOM 888 C C . ILE A 1 105 ? -11.238 18.385 16.323 1.00 57.09 105 ILE A C 1
ATOM 890 O O . ILE A 1 105 ? -12.258 18.901 16.774 1.00 57.09 105 ILE A O 1
ATOM 894 N N . TYR A 1 106 ? -11.287 17.304 15.545 1.00 49.25 106 TYR A N 1
ATOM 895 C CA . TYR A 1 106 ? -12.525 16.659 15.134 1.00 49.25 106 TYR A CA 1
ATOM 896 C C . TYR A 1 106 ? -12.328 15.147 15.047 1.00 49.25 106 TYR A C 1
ATOM 898 O O . TYR A 1 106 ? -11.485 14.666 14.290 1.00 49.25 106 TYR A O 1
ATOM 906 N N . GLN A 1 107 ? -13.113 14.401 15.821 1.00 53.66 107 GLN A N 1
ATOM 907 C CA . GLN A 1 107 ? -13.174 12.947 15.750 1.00 53.66 107 GLN A CA 1
ATOM 908 C C . GLN A 1 107 ? -14.505 12.581 15.094 1.00 53.66 107 GLN A C 1
ATOM 910 O O . GLN A 1 107 ? -15.555 12.661 15.724 1.00 53.66 107 GLN A O 1
ATOM 915 N N . GLY A 1 108 ? -14.463 12.268 13.797 1.00 54.66 108 GLY A N 1
ATOM 916 C CA . GLY A 1 108 ? -15.650 11.846 13.058 1.00 54.66 108 GLY A CA 1
ATOM 917 C C . GLY A 1 108 ? -16.224 10.546 13.622 1.00 54.66 108 GLY A C 1
ATOM 918 O O . GLY A 1 108 ? -15.486 9.709 14.149 1.00 54.66 108 GLY A O 1
ATOM 919 N N . GLU A 1 109 ? -17.540 10.373 13.503 1.00 51.56 109 GLU A N 1
ATOM 920 C CA . GLU A 1 109 ? -18.199 9.111 13.837 1.00 51.56 109 GLU A CA 1
ATOM 921 C C . GLU A 1 109 ? -17.693 8.012 12.902 1.00 51.56 109 GLU A C 1
ATOM 923 O O . GLU A 1 109 ? -18.019 7.966 11.713 1.00 51.56 109 GLU A O 1
ATOM 928 N N . ILE A 1 110 ? -16.875 7.113 13.444 1.00 54.69 110 ILE A N 1
ATOM 929 C CA . ILE A 1 110 ? -16.471 5.910 12.731 1.00 54.69 110 ILE A CA 1
ATOM 930 C C . ILE A 1 110 ? -17.624 4.932 12.853 1.00 54.69 110 ILE A C 1
ATOM 932 O O . ILE A 1 110 ? -17.838 4.324 13.900 1.00 54.69 110 ILE A O 1
ATOM 936 N N . LYS A 1 111 ? -18.385 4.793 11.771 1.00 53.06 111 LYS A N 1
ATOM 937 C CA . LYS A 1 111 ? -19.274 3.647 11.620 1.00 53.06 111 LYS A CA 1
ATOM 938 C C . LYS A 1 111 ? -18.397 2.402 11.548 1.00 53.06 111 LYS A C 1
ATOM 940 O O . LYS A 1 111 ? -17.495 2.341 10.712 1.00 53.06 111 LYS A O 1
ATOM 945 N N . GLU A 1 112 ? -18.654 1.433 12.423 1.00 50.91 112 GLU A N 1
ATOM 946 C CA . GLU A 1 112 ? -18.139 0.073 12.270 1.00 50.91 112 GLU A CA 1
ATOM 947 C C . GLU A 1 112 ? -18.689 -0.476 10.952 1.00 50.91 112 GLU A C 1
ATOM 949 O O . GLU A 1 112 ? -19.831 -0.917 10.858 1.00 50.91 112 GLU A O 1
ATOM 954 N N . ILE A 1 113 ? -17.894 -0.354 9.893 1.00 55.47 113 ILE A N 1
ATOM 955 C CA . ILE A 1 113 ? -18.136 -1.071 8.651 1.00 55.47 113 ILE A CA 1
ATOM 956 C C . ILE A 1 113 ? -17.631 -2.487 8.911 1.00 55.47 113 ILE A C 1
ATOM 958 O O . ILE A 1 113 ? -16.507 -2.664 9.388 1.00 55.47 113 ILE A O 1
ATOM 962 N N . GLU A 1 114 ? -18.468 -3.486 8.634 1.00 58.59 114 GLU A N 1
ATOM 963 C CA . GLU A 1 114 ? -18.075 -4.891 8.706 1.00 58.59 114 GLU A CA 1
ATOM 964 C C . GLU A 1 114 ? -16.732 -5.095 7.996 1.00 58.59 114 GLU A C 1
ATOM 966 O O . GLU A 1 114 ? -16.490 -4.529 6.928 1.00 58.59 114 GLU A O 1
ATOM 971 N N . LEU A 1 115 ? -15.843 -5.871 8.627 1.00 57.94 115 LEU A N 1
ATOM 972 C CA . LEU A 1 115 ? -14.460 -6.098 8.204 1.00 57.94 115 LEU A CA 1
ATOM 973 C C . LEU A 1 115 ? -14.403 -6.738 6.809 1.00 57.94 115 LEU A C 1
ATOM 975 O O . LEU A 1 115 ? -14.251 -7.950 6.661 1.00 57.94 115 LEU A O 1
ATOM 979 N N . LEU A 1 116 ? -14.507 -5.915 5.774 1.00 66.31 116 LEU A N 1
ATOM 980 C CA . LEU A 1 116 ? -14.466 -6.344 4.388 1.00 66.31 116 LEU A CA 1
ATOM 981 C C . LEU A 1 116 ? -13.003 -6.539 4.014 1.00 66.31 116 LEU A C 1
ATOM 983 O O . LEU A 1 116 ? -12.336 -5.582 3.617 1.00 66.31 116 LEU A O 1
ATOM 987 N N . LYS A 1 117 ? -12.488 -7.756 4.257 1.00 78.62 117 LYS A N 1
ATOM 988 C CA . LYS A 1 117 ? -11.094 -8.168 4.006 1.00 78.62 117 LYS A CA 1
ATOM 989 C C . LYS A 1 117 ? -10.569 -7.514 2.727 1.00 78.62 117 LYS A C 1
ATOM 991 O O . LYS A 1 117 ? -11.264 -7.533 1.711 1.00 78.62 117 LYS A O 1
ATOM 996 N N . VAL A 1 118 ? -9.388 -6.893 2.789 1.00 83.12 118 VAL A N 1
ATOM 997 C CA . VAL A 1 118 ? -8.835 -6.216 1.608 1.00 83.12 118 VAL A CA 1
ATOM 998 C C . VAL A 1 118 ? -8.690 -7.241 0.485 1.00 83.12 118 VAL A C 1
ATOM 1000 O O . VAL A 1 118 ? -8.051 -8.276 0.664 1.00 83.12 118 VAL A O 1
ATOM 1003 N N . ASN A 1 119 ? -9.313 -6.969 -0.663 1.00 85.75 119 ASN A N 1
ATOM 1004 C CA . ASN A 1 119 ? -9.134 -7.797 -1.848 1.00 85.75 119 ASN A CA 1
ATOM 1005 C C . ASN A 1 119 ? -7.745 -7.500 -2.448 1.00 85.75 119 ASN A C 1
ATOM 1007 O O . ASN A 1 119 ? -7.499 -6.337 -2.786 1.00 85.75 119 ASN A O 1
ATOM 1011 N N . PRO A 1 120 ? -6.857 -8.501 -2.606 1.00 85.44 120 PRO A N 1
ATOM 1012 C CA . PRO A 1 120 ? -5.552 -8.317 -3.241 1.00 85.44 120 PRO A CA 1
ATOM 1013 C C . PRO A 1 120 ? -5.623 -7.649 -4.619 1.00 85.44 120 PRO A C 1
ATOM 1015 O O . PRO A 1 120 ? -4.735 -6.876 -4.967 1.00 85.44 120 PRO A O 1
ATOM 1018 N N . ASP A 1 121 ? -6.692 -7.884 -5.383 1.00 86.50 121 ASP A N 1
ATOM 1019 C CA . ASP A 1 121 ? -6.847 -7.323 -6.731 1.00 86.50 121 ASP A CA 1
ATOM 1020 C C . ASP A 1 121 ? -7.049 -5.804 -6.752 1.00 86.50 121 ASP A C 1
ATOM 1022 O O . ASP A 1 121 ? -6.799 -5.165 -7.772 1.00 86.50 121 ASP A O 1
ATOM 1026 N N . ASN A 1 122 ? -7.446 -5.215 -5.621 1.00 84.06 122 ASN A N 1
ATOM 1027 C CA . ASN A 1 122 ? -7.630 -3.771 -5.485 1.00 84.06 122 ASN A CA 1
ATOM 1028 C C . ASN A 1 122 ? -6.324 -3.030 -5.160 1.00 84.06 122 ASN A C 1
ATOM 1030 O O . ASN A 1 122 ? -6.339 -1.808 -5.026 1.00 84.06 122 ASN A O 1
ATOM 1034 N N . ILE A 1 123 ? -5.211 -3.747 -4.985 1.00 84.44 123 ILE A N 1
ATOM 1035 C CA . ILE A 1 123 ? -3.906 -3.155 -4.690 1.00 84.44 123 ILE A CA 1
ATOM 1036 C C . ILE A 1 123 ? -3.158 -2.965 -6.001 1.00 84.44 123 ILE A C 1
ATOM 1038 O O . ILE A 1 123 ? -2.960 -3.925 -6.748 1.00 84.44 123 ILE A O 1
ATOM 1042 N N . SER A 1 124 ? -2.692 -1.742 -6.254 1.00 84.69 124 SER A N 1
ATOM 1043 C CA . SER A 1 124 ? -1.764 -1.454 -7.343 1.00 84.69 124 SER A CA 1
ATOM 1044 C C . SER A 1 124 ? -0.757 -0.377 -6.982 1.00 84.69 124 SER A C 1
ATOM 1046 O O . SER A 1 124 ? -0.890 0.309 -5.970 1.00 84.69 124 SER A O 1
ATOM 1048 N N . GLN A 1 125 ? 0.269 -0.217 -7.817 1.00 80.00 125 GLN A N 1
ATOM 1049 C CA . GLN A 1 125 ? 1.203 0.897 -7.681 1.00 80.00 125 GLN A CA 1
ATOM 1050 C C . GLN A 1 125 ? 0.429 2.222 -7.625 1.00 80.00 125 GLN A C 1
ATOM 1052 O O . GLN A 1 125 ? -0.440 2.477 -8.459 1.00 80.00 125 GLN A O 1
ATOM 1057 N N . GLY A 1 126 ? 0.698 3.022 -6.592 1.00 78.31 126 GLY A N 1
ATOM 1058 C CA . GLY A 1 126 ? 0.045 4.315 -6.370 1.00 78.31 126 GLY A CA 1
ATOM 1059 C C . GLY A 1 126 ? -1.426 4.264 -5.931 1.00 78.31 126 GLY A C 1
ATOM 1060 O O . GLY A 1 126 ? -1.996 5.321 -5.673 1.00 78.31 126 GLY A O 1
ATOM 1061 N N . ILE A 1 127 ? -2.044 3.082 -5.806 1.00 81.38 127 ILE A N 1
ATOM 1062 C CA . ILE A 1 127 ? -3.447 2.936 -5.394 1.00 81.38 127 ILE A CA 1
ATOM 1063 C C . ILE A 1 127 ? -3.515 2.175 -4.071 1.00 81.38 127 ILE A C 1
ATOM 1065 O O . ILE A 1 127 ? -3.103 1.020 -3.959 1.00 81.38 127 ILE A O 1
ATOM 1069 N N . VAL A 1 128 ? -4.063 2.844 -3.060 1.00 75.06 128 VAL A N 1
ATOM 1070 C CA . VAL A 1 128 ? -4.278 2.295 -1.718 1.00 75.06 128 VAL A CA 1
ATOM 1071 C C . VAL A 1 128 ? -5.709 1.744 -1.626 1.00 75.06 128 VAL A C 1
ATOM 1073 O O . VAL A 1 128 ? -6.618 2.331 -2.221 1.00 75.06 128 VAL A O 1
ATOM 1076 N N . PRO A 1 129 ? -5.950 0.642 -0.888 1.00 77.44 129 PRO A N 1
ATOM 1077 C CA . PRO A 1 129 ? -7.298 0.135 -0.659 1.00 77.44 129 PRO A CA 1
ATOM 1078 C C . PRO A 1 129 ? -8.248 1.200 -0.103 1.00 77.44 129 PRO A C 1
ATOM 1080 O O . PRO A 1 129 ? -7.873 2.022 0.732 1.00 77.44 129 PRO A O 1
ATOM 1083 N N . ILE A 1 130 ? -9.514 1.143 -0.526 1.00 71.94 130 ILE A N 1
ATOM 1084 C CA . ILE A 1 130 ? -10.578 2.035 -0.046 1.00 71.94 130 ILE A CA 1
ATOM 1085 C C . ILE A 1 130 ? -10.970 1.610 1.379 1.00 71.94 130 ILE A C 1
ATOM 1087 O O . ILE A 1 130 ? -11.983 0.949 1.599 1.00 71.94 130 ILE A O 1
ATOM 1091 N N . ARG A 1 131 ? -10.135 1.954 2.361 1.00 67.19 131 ARG A N 1
ATOM 1092 C CA . ARG A 1 131 ? -10.435 1.846 3.790 1.00 67.19 131 ARG A CA 1
ATOM 1093 C C . ARG A 1 131 ? -10.038 3.132 4.503 1.00 67.19 131 ARG A C 1
ATOM 1095 O O . ARG A 1 131 ? -8.922 3.626 4.375 1.00 67.19 131 ARG A O 1
ATOM 1102 N N . LEU A 1 132 ? -10.974 3.674 5.279 1.00 52.59 132 LEU A N 1
ATOM 1103 C CA . LEU A 1 132 ? -10.679 4.750 6.219 1.00 52.59 132 LEU A CA 1
ATOM 1104 C C . LEU A 1 132 ? -9.879 4.161 7.386 1.00 52.59 132 LEU A C 1
ATOM 1106 O O . LEU A 1 132 ? -10.273 3.138 7.942 1.00 52.59 132 LEU A O 1
ATOM 1110 N N . ALA A 1 133 ? -8.793 4.847 7.745 1.00 49.38 133 ALA A N 1
ATOM 1111 C CA . ALA A 1 133 ? -7.789 4.470 8.746 1.00 49.38 133 ALA A CA 1
ATOM 1112 C C . ALA A 1 133 ? -6.646 3.544 8.287 1.00 49.38 133 ALA A C 1
ATOM 1114 O O . ALA A 1 133 ? -5.888 3.103 9.147 1.00 49.38 133 ALA A O 1
ATOM 1115 N N . GLY A 1 134 ? -6.447 3.353 6.977 1.00 46.44 134 GLY A N 1
ATOM 1116 C CA . GLY A 1 134 ? -5.328 2.563 6.443 1.00 46.44 134 GLY A CA 1
ATOM 1117 C C . GLY A 1 134 ? -5.625 1.075 6.395 1.00 46.44 134 GLY A C 1
ATOM 1118 O O . GLY A 1 134 ? -6.102 0.526 7.413 1.00 46.44 134 GLY A O 1
#

Sequence (134 aa):
MLNALSTDFVQIPLIHIVDKDDIILLESPDAEWFNILYHFPWQEYRSFGAEYYDALYKFNSRKQQEQINKQKDKVVETKDEAKIRLLFDRTTMKDIEEEKKSNIIYQGEIKEIELLKVNPDNISQGIVPIRLAG